Protein AF-A0A9D7DFG7-F1 (afdb_monomer)

pLDDT: mean 85.75, std 16.15, range [29.45, 98.62]

Mean predicted aligned error: 6.32 Å

Structure (mmCIF, N/CA/C/O backbone):
data_AF-A0A9D7DFG7-F1
#
_entry.id   AF-A0A9D7DFG7-F1
#
loop_
_atom_site.group_PDB
_atom_site.id
_atom_site.type_symbol
_atom_site.label_atom_id
_atom_site.label_alt_id
_atom_site.label_comp_id
_atom_site.label_asym_id
_atom_site.label_entity_id
_atom_site.label_seq_id
_atom_site.pdbx_PDB_ins_code
_atom_site.Cartn_x
_atom_site.Cartn_y
_atom_site.Cartn_z
_atom_site.occupancy
_atom_site.B_iso_or_equiv
_atom_site.auth_seq_id
_atom_site.auth_comp_id
_atom_site.auth_asym_id
_atom_site.auth_atom_id
_atom_site.pdbx_PDB_model_num
ATOM 1 N N . MET A 1 1 ? -25.872 2.944 13.656 1.00 38.69 1 MET A N 1
ATOM 2 C CA . MET A 1 1 ? -24.966 1.809 13.913 1.00 38.69 1 MET A CA 1
ATOM 3 C C . MET A 1 1 ? -23.721 2.382 14.580 1.00 38.69 1 MET A C 1
ATOM 5 O O . MET A 1 1 ? -22.779 2.755 13.898 1.00 38.69 1 MET A O 1
ATOM 9 N N . GLN A 1 2 ? -23.798 2.630 15.891 1.00 39.44 2 GLN A N 1
ATOM 10 C CA . GLN A 1 2 ? -22.666 3.129 16.674 1.00 39.44 2 GLN A CA 1
ATOM 11 C C . GLN A 1 2 ? -21.760 1.931 16.930 1.00 39.44 2 GLN A C 1
ATOM 13 O O . GLN A 1 2 ? -22.028 1.123 17.810 1.00 39.44 2 GLN A O 1
ATOM 18 N N . VAL A 1 3 ? -20.742 1.763 16.092 1.00 49.78 3 VAL A N 1
ATOM 19 C CA . VAL A 1 3 ? -19.574 0.996 16.515 1.00 49.78 3 VAL A CA 1
ATOM 20 C C . VAL A 1 3 ? -18.991 1.783 17.683 1.00 49.78 3 VAL A C 1
ATOM 22 O O . VAL A 1 3 ? -18.783 2.989 17.544 1.00 49.78 3 VAL A O 1
ATOM 25 N N . GLU A 1 4 ? -18.803 1.147 18.839 1.00 57.69 4 GLU A N 1
ATOM 26 C CA . GLU A 1 4 ? -18.058 1.765 19.933 1.00 57.69 4 GLU A CA 1
ATOM 27 C C . GLU A 1 4 ? -16.676 2.108 19.377 1.00 57.69 4 GLU A C 1
ATOM 29 O O . GLU A 1 4 ? -15.869 1.225 19.085 1.00 57.69 4 GLU A O 1
ATOM 34 N N . THR A 1 5 ? -16.431 3.403 19.166 1.00 60.19 5 THR A N 1
ATOM 35 C CA . THR A 1 5 ? -15.166 3.983 18.693 1.00 60.19 5 THR A CA 1
ATOM 36 C C . THR A 1 5 ? -13.962 3.351 19.397 1.00 60.19 5 THR A C 1
ATOM 38 O O . THR A 1 5 ? -12.902 3.200 18.808 1.00 60.19 5 THR A O 1
ATOM 41 N N . GLU A 1 6 ? -14.153 2.909 20.637 1.00 62.09 6 GLU A N 1
ATOM 42 C CA . GLU A 1 6 ? -13.201 2.196 21.483 1.00 62.09 6 GLU A CA 1
ATOM 43 C C . GLU A 1 6 ? -12.680 0.881 20.888 1.00 62.09 6 GLU A C 1
ATOM 45 O O . GLU A 1 6 ? -11.476 0.650 20.950 1.00 62.09 6 GLU A O 1
ATOM 50 N N . ALA A 1 7 ? -13.523 0.036 20.282 1.00 63.72 7 ALA A N 1
ATOM 51 C CA . ALA A 1 7 ? -13.085 -1.242 19.711 1.00 63.72 7 ALA A CA 1
ATOM 52 C C . ALA A 1 7 ? -12.225 -1.033 18.454 1.00 63.72 7 ALA A C 1
ATOM 54 O O . ALA A 1 7 ? -11.169 -1.649 18.312 1.00 63.72 7 ALA A O 1
ATOM 55 N N . LEU A 1 8 ? -12.631 -0.100 17.584 1.00 63.94 8 LEU A N 1
ATOM 56 C CA . LEU A 1 8 ? -11.842 0.311 16.419 1.00 63.94 8 LEU A CA 1
ATOM 57 C C . LEU A 1 8 ? -10.541 1.006 16.834 1.00 63.94 8 LEU A C 1
ATOM 59 O O . LEU A 1 8 ? -9.502 0.745 16.238 1.00 63.94 8 LEU A O 1
ATOM 63 N N . CYS A 1 9 ? -10.573 1.849 17.870 1.00 61.62 9 CYS A N 1
ATOM 64 C CA . CYS A 1 9 ? -9.380 2.484 18.425 1.00 61.62 9 CYS A CA 1
ATOM 65 C C . CYS A 1 9 ? -8.424 1.468 19.056 1.00 61.62 9 CYS A C 1
ATOM 67 O O . CYS A 1 9 ? -7.218 1.585 18.866 1.00 61.62 9 CYS A O 1
ATOM 69 N N . ALA A 1 10 ? -8.932 0.471 19.784 1.00 64.44 10 ALA A N 1
ATOM 70 C CA . ALA A 1 10 ? -8.114 -0.577 20.390 1.00 64.44 10 ALA A CA 1
ATOM 71 C C . ALA A 1 10 ? -7.460 -1.458 19.321 1.00 64.44 10 ALA A C 1
ATOM 73 O O . ALA A 1 10 ? -6.261 -1.714 19.384 1.00 64.44 10 ALA A O 1
ATOM 74 N N . ALA A 1 11 ? -8.221 -1.857 18.303 1.00 64.94 11 ALA A N 1
ATOM 75 C CA . ALA A 1 11 ? -7.698 -2.614 17.176 1.00 64.94 11 ALA A CA 1
ATOM 76 C C . ALA A 1 11 ? -6.665 -1.800 16.385 1.00 64.94 11 ALA A C 1
ATOM 78 O O . ALA A 1 11 ? -5.572 -2.282 16.119 1.00 64.94 11 ALA A O 1
ATOM 79 N N . ALA A 1 12 ? -6.946 -0.525 16.112 1.00 66.12 12 ALA A N 1
ATOM 80 C CA . ALA A 1 12 ? -5.979 0.370 15.494 1.00 66.12 12 ALA A CA 1
ATOM 81 C C . ALA A 1 12 ? -4.721 0.568 16.357 1.00 66.12 12 ALA A C 1
ATOM 83 O O . ALA A 1 12 ? -3.619 0.689 15.836 1.00 66.12 12 ALA A O 1
ATOM 84 N N . PHE A 1 13 ? -4.849 0.592 17.681 1.00 61.03 13 PHE A N 1
ATOM 85 C CA . PHE A 1 13 ? -3.693 0.677 18.566 1.00 61.03 13 PHE A CA 1
ATOM 86 C C . PHE A 1 13 ? -2.816 -0.581 18.485 1.00 61.03 13 PHE A C 1
ATOM 88 O O . PHE A 1 13 ? -1.594 -0.466 18.450 1.00 61.03 13 PHE A O 1
ATOM 95 N N . VAL A 1 14 ? -3.429 -1.767 18.417 1.00 63.44 14 VAL A N 1
ATOM 96 C CA . VAL A 1 14 ? -2.716 -3.050 18.285 1.00 63.44 14 VAL A CA 1
ATOM 97 C C . VAL A 1 14 ? -2.072 -3.194 16.902 1.00 63.44 14 VAL A C 1
ATOM 99 O O . VAL A 1 14 ? -0.898 -3.545 16.807 1.00 63.44 14 VAL A O 1
ATOM 102 N N . GLU A 1 15 ? -2.807 -2.874 15.836 1.00 65.56 15 GLU A N 1
ATOM 103 C CA . GLU A 1 15 ? -2.356 -3.032 14.446 1.00 65.56 15 GLU A CA 1
ATOM 104 C C . GLU A 1 15 ? -1.452 -1.881 13.967 1.00 65.56 15 GLU A C 1
ATOM 106 O O . GLU A 1 15 ? -0.651 -2.040 13.044 1.00 65.56 15 GLU A O 1
ATOM 111 N N . GLY A 1 16 ? -1.520 -0.714 14.613 1.00 62.16 16 GLY A N 1
ATOM 112 C CA . GLY A 1 16 ? -0.684 0.466 14.368 1.00 62.16 16 GLY A CA 1
ATOM 113 C C . GLY A 1 16 ? 0.752 0.319 14.887 1.00 62.16 16 GLY A C 1
ATOM 114 O O . GLY A 1 16 ? 1.314 1.250 15.463 1.00 62.16 16 GLY A O 1
ATOM 115 N N . GLY A 1 17 ? 1.375 -0.844 14.689 1.00 55.50 17 GLY A N 1
ATOM 116 C CA . GLY A 1 17 ? 2.668 -1.222 15.272 1.00 55.50 17 GLY A CA 1
ATOM 117 C C . GLY A 1 17 ? 3.896 -0.487 14.717 1.00 55.50 17 GLY A C 1
ATOM 118 O O . GLY A 1 17 ? 5.023 -0.812 15.089 1.00 55.50 17 GLY A O 1
ATOM 119 N N . ARG A 1 18 ? 3.723 0.488 13.811 1.00 61.03 18 ARG A N 1
ATOM 120 C CA . ARG A 1 18 ? 4.824 1.213 13.143 1.00 61.03 18 ARG A CA 1
ATOM 121 C C . ARG A 1 18 ? 4.863 2.720 13.433 1.00 61.03 18 ARG A C 1
ATOM 123 O O . ARG A 1 18 ? 5.479 3.476 12.683 1.00 61.03 18 ARG A O 1
ATOM 130 N N . GLY A 1 19 ? 4.226 3.169 14.514 1.00 68.31 19 GLY A N 1
ATOM 131 C CA . GLY A 1 19 ? 4.243 4.575 14.924 1.00 68.31 19 GLY A CA 1
ATOM 132 C C . GLY A 1 19 ? 3.428 5.468 13.985 1.00 68.31 19 GLY A C 1
ATOM 133 O O . GLY A 1 19 ? 2.281 5.161 13.680 1.00 68.31 19 GLY A O 1
ATOM 134 N N . SER A 1 20 ? 4.005 6.581 13.524 1.00 76.25 20 SER A N 1
ATOM 135 C CA . 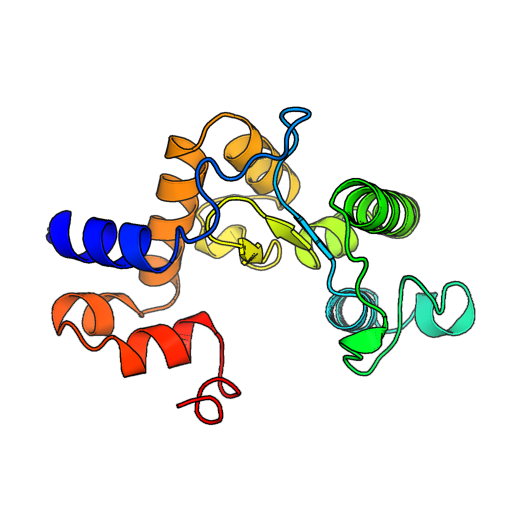SER A 1 20 ? 3.297 7.582 12.707 1.00 76.25 20 SER A CA 1
ATOM 136 C C . SER A 1 20 ? 2.887 7.087 11.313 1.00 76.25 20 SER A C 1
ATOM 138 O O . SER A 1 20 ? 2.095 7.750 10.649 1.00 76.25 20 SER A O 1
ATOM 140 N N . GLY A 1 21 ? 3.424 5.951 10.853 1.00 88.94 21 GLY A N 1
ATOM 141 C CA . GLY A 1 21 ? 3.22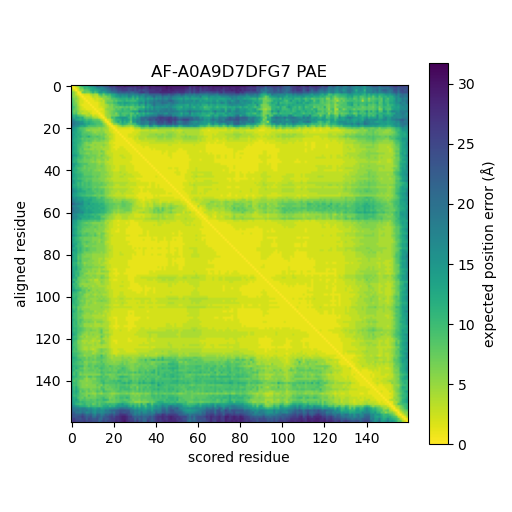6 5.465 9.487 1.00 88.94 21 GLY A CA 1
ATOM 142 C C . GLY A 1 21 ? 4.126 6.134 8.452 1.00 88.94 21 GLY A C 1
ATOM 143 O O . GLY A 1 21 ? 3.926 5.919 7.257 1.00 88.94 21 GLY A O 1
ATOM 144 N N . TYR A 1 22 ? 5.121 6.901 8.904 1.00 92.75 22 TYR A N 1
ATOM 145 C CA . TYR A 1 22 ? 6.109 7.570 8.063 1.00 92.75 22 TYR A CA 1
ATOM 146 C C . TYR A 1 22 ? 7.532 7.109 8.394 1.00 92.75 22 TYR A C 1
ATOM 148 O O . TYR A 1 22 ? 7.827 6.745 9.533 1.00 92.75 22 TYR A O 1
ATOM 156 N N . ASP A 1 23 ? 8.415 7.121 7.399 1.00 90.94 23 ASP A N 1
ATOM 157 C CA . ASP A 1 23 ? 9.852 6.945 7.585 1.00 90.94 23 ASP A CA 1
ATOM 158 C C . ASP A 1 23 ? 10.530 8.235 8.087 1.00 90.94 23 ASP A C 1
ATOM 160 O O . ASP A 1 23 ? 9.901 9.284 8.246 1.00 90.94 23 ASP A O 1
ATOM 164 N N . ALA A 1 24 ? 11.841 8.166 8.340 1.00 89.19 24 ALA A N 1
ATOM 165 C CA . ALA A 1 24 ? 12.626 9.306 8.821 1.00 89.19 24 ALA A CA 1
ATOM 166 C C . ALA A 1 24 ? 12.679 10.489 7.830 1.00 89.19 24 ALA A C 1
ATOM 168 O O . ALA A 1 24 ? 13.009 11.605 8.227 1.00 89.19 24 ALA A O 1
ATOM 169 N N . SER A 1 25 ? 12.345 10.257 6.559 1.00 90.38 25 SER A N 1
ATOM 170 C CA . SER A 1 25 ? 12.281 11.266 5.500 1.00 90.38 25 SER A CA 1
ATOM 171 C C . SER A 1 25 ? 10.867 11.824 5.299 1.00 90.38 25 SER A C 1
ATOM 173 O O . SER A 1 25 ? 10.661 12.650 4.413 1.00 90.38 25 SER A O 1
ATOM 175 N N . GLY A 1 26 ? 9.887 11.395 6.102 1.00 91.38 26 GLY A N 1
ATOM 176 C CA . GLY A 1 26 ? 8.495 11.831 6.002 1.00 91.38 26 GLY A CA 1
ATOM 177 C C . GLY A 1 26 ? 7.704 11.167 4.871 1.00 91.38 26 GLY A C 1
ATOM 178 O O . GLY A 1 26 ? 6.592 11.605 4.577 1.00 91.38 26 GLY A O 1
ATOM 179 N N . ARG A 1 27 ? 8.233 10.115 4.233 1.00 94.62 27 ARG A N 1
ATOM 180 C CA . ARG A 1 27 ? 7.478 9.305 3.262 1.00 94.62 27 ARG A CA 1
ATOM 181 C C . ARG A 1 27 ? 6.662 8.255 3.999 1.00 94.62 27 ARG A C 1
ATOM 183 O O . ARG A 1 27 ? 7.027 7.854 5.097 1.00 94.62 27 ARG A O 1
ATOM 190 N N . LEU A 1 28 ? 5.581 7.769 3.393 1.00 96.31 28 LEU A N 1
ATOM 191 C CA . LEU A 1 28 ? 4.847 6.631 3.950 1.00 96.31 28 LEU A CA 1
ATOM 192 C C . LEU A 1 28 ? 5.768 5.422 4.141 1.00 96.31 28 LEU A C 1
ATOM 194 O O . LEU A 1 28 ? 6.619 5.137 3.300 1.00 96.31 28 LEU A O 1
ATOM 198 N N . LEU A 1 29 ? 5.554 4.681 5.225 1.00 95.69 29 LEU A N 1
ATOM 199 C CA . LEU A 1 29 ? 6.120 3.345 5.352 1.00 95.69 29 LEU A CA 1
ATOM 200 C C . LEU A 1 29 ? 5.473 2.435 4.315 1.00 95.69 29 LEU A C 1
ATOM 202 O O . LEU A 1 29 ? 4.247 2.306 4.279 1.00 95.69 29 LEU A O 1
ATOM 206 N N . VAL A 1 30 ? 6.302 1.780 3.511 1.00 96.25 30 VAL A N 1
ATOM 207 C CA . VAL A 1 30 ? 5.848 0.868 2.462 1.00 96.25 30 VAL A CA 1
ATOM 208 C C . VAL A 1 30 ? 6.411 -0.537 2.644 1.00 96.25 30 VAL A C 1
ATOM 210 O O . VAL A 1 30 ? 7.476 -0.743 3.251 1.00 96.25 30 VAL A O 1
ATOM 213 N N . LEU A 1 31 ? 5.683 -1.507 2.102 1.00 95.31 31 LEU A N 1
ATOM 214 C CA . LEU A 1 31 ? 6.181 -2.829 1.740 1.00 95.31 31 LEU A CA 1
ATOM 215 C C . LEU A 1 31 ? 5.561 -3.191 0.389 1.00 95.31 31 LEU A C 1
ATOM 217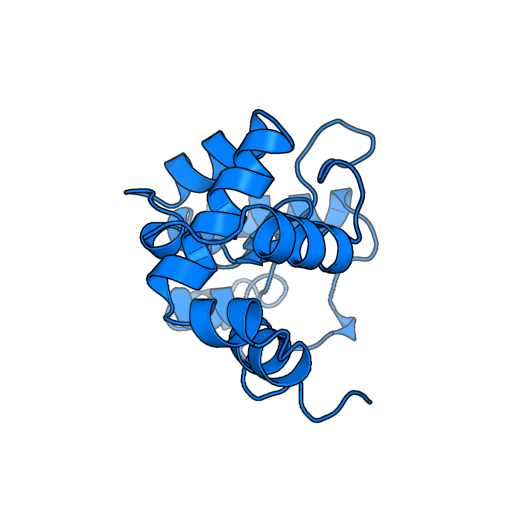 O O . LEU A 1 31 ? 4.345 -3.288 0.256 1.00 95.31 31 LEU A O 1
ATOM 221 N N . PHE A 1 32 ? 6.399 -3.330 -0.630 1.00 96.94 32 PHE A N 1
ATOM 222 C CA . PHE A 1 32 ? 5.962 -3.790 -1.940 1.00 96.94 32 PHE A CA 1
ATOM 223 C C . PHE A 1 32 ? 5.920 -5.320 -1.954 1.00 96.94 32 PHE A C 1
ATOM 225 O O . PHE A 1 32 ? 6.814 -5.966 -1.411 1.00 96.94 32 PHE A O 1
ATOM 23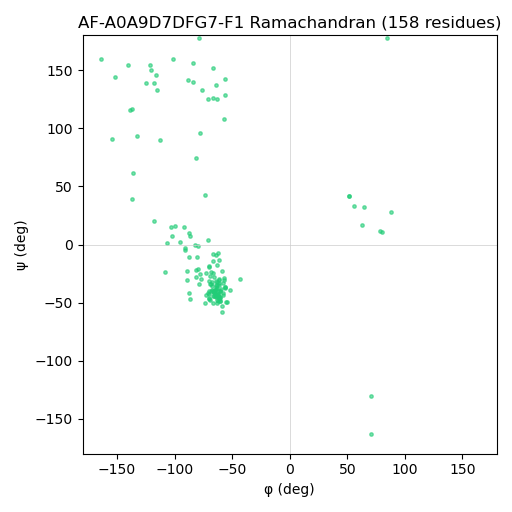2 N N . GLU A 1 33 ? 4.896 -5.890 -2.586 1.00 96.31 33 GLU A N 1
ATOM 233 C CA . GLU A 1 33 ? 4.653 -7.329 -2.671 1.00 96.31 33 GLU A CA 1
ATOM 234 C C . GLU A 1 33 ? 4.823 -7.811 -4.130 1.00 96.31 33 GLU A C 1
ATOM 236 O O . GLU A 1 33 ? 3.844 -7.860 -4.887 1.00 96.31 33 GLU A O 1
ATOM 241 N N . PRO A 1 34 ? 6.037 -8.219 -4.564 1.00 96.56 34 PRO A N 1
ATOM 242 C CA . PRO A 1 34 ? 6.305 -8.592 -5.962 1.00 96.56 34 PRO A CA 1
ATOM 243 C C . PRO A 1 34 ? 5.415 -9.719 -6.500 1.00 96.56 34 PRO A C 1
ATOM 245 O O . PRO A 1 34 ? 5.116 -9.781 -7.694 1.00 96.56 34 PRO A O 1
ATOM 248 N N . HIS A 1 35 ? 4.961 -10.609 -5.618 1.00 95.69 35 HIS A N 1
ATOM 249 C CA . HIS A 1 35 ? 4.068 -11.711 -5.963 1.00 95.69 35 HIS A CA 1
ATOM 250 C C . HIS A 1 35 ? 2.611 -11.273 -6.157 1.00 95.69 35 HIS A C 1
ATOM 252 O O . HIS A 1 35 ? 1.890 -11.845 -6.981 1.00 95.69 35 HIS A O 1
ATOM 258 N N . VAL A 1 36 ? 2.178 -10.217 -5.464 1.00 96.56 36 VAL A N 1
ATOM 259 C CA . VAL A 1 36 ? 0.895 -9.556 -5.735 1.00 96.56 36 VAL A CA 1
ATOM 260 C C . VAL A 1 36 ? 0.982 -8.805 -7.062 1.00 96.56 36 VAL A C 1
ATOM 262 O O . VAL A 1 36 ? 0.075 -8.939 -7.883 1.00 96.56 36 VAL A O 1
ATOM 265 N N . PHE A 1 37 ? 2.102 -8.125 -7.326 1.00 98.12 37 PHE A N 1
ATOM 266 C CA . PHE A 1 37 ? 2.341 -7.427 -8.591 1.00 98.12 37 PHE A CA 1
ATOM 267 C C . PHE A 1 37 ? 2.367 -8.381 -9.789 1.00 98.12 37 PHE A C 1
ATOM 269 O O . PHE A 1 37 ? 1.708 -8.130 -10.799 1.00 98.12 37 PHE A O 1
ATOM 276 N N . SER A 1 38 ? 3.050 -9.523 -9.662 1.00 97.88 38 SER A N 1
ATOM 277 C CA . SER A 1 38 ? 3.019 -10.608 -10.651 1.00 97.88 38 SER A CA 1
ATOM 278 C C . SER A 1 38 ? 1.584 -11.056 -10.946 1.00 97.88 38 SER A C 1
ATOM 280 O O . SER A 1 38 ? 1.162 -11.071 -12.101 1.00 97.88 38 SER A O 1
ATOM 282 N N . ARG A 1 39 ? 0.768 -11.323 -9.916 1.00 97.56 39 ARG A N 1
ATOM 283 C CA . ARG A 1 39 ? -0.652 -11.668 -10.106 1.00 97.56 39 ARG A CA 1
ATOM 284 C C . ARG A 1 39 ? -1.446 -10.560 -10.798 1.00 97.56 39 ARG A C 1
ATOM 286 O O . ARG A 1 39 ? -2.166 -10.853 -11.748 1.00 97.56 39 ARG A O 1
ATOM 293 N N . ARG A 1 40 ? -1.327 -9.311 -10.340 1.00 97.00 40 ARG A N 1
ATOM 294 C CA . ARG A 1 40 ? -2.110 -8.175 -10.857 1.00 97.00 40 ARG A CA 1
ATOM 295 C C . ARG A 1 40 ? -1.752 -7.807 -12.293 1.00 97.00 40 ARG A C 1
ATOM 297 O O . ARG A 1 40 ? -2.630 -7.452 -13.067 1.00 97.00 40 ARG A O 1
ATOM 304 N N . THR A 1 41 ? -0.496 -7.991 -12.681 1.00 98.12 41 THR A N 1
ATOM 305 C CA . THR A 1 41 ? -0.035 -7.776 -14.059 1.00 98.12 41 THR A CA 1
ATOM 306 C C . THR A 1 41 ? -0.197 -9.009 -14.951 1.00 98.12 41 THR A C 1
ATOM 308 O O . THR A 1 41 ? 0.303 -9.021 -16.076 1.00 98.12 41 THR A O 1
ATOM 311 N N . ASN A 1 42 ? -0.891 -10.055 -14.485 1.00 97.62 42 ASN A N 1
ATOM 312 C CA . ASN A 1 42 ? -1.035 -11.335 -15.185 1.00 97.62 42 ASN A CA 1
ATOM 313 C C . ASN A 1 42 ? 0.317 -11.928 -15.623 1.00 97.62 42 ASN A C 1
ATOM 315 O O . ASN A 1 42 ? 0.452 -12.434 -16.735 1.00 97.62 42 ASN A O 1
ATOM 319 N N . ARG A 1 43 ? 1.325 -11.847 -14.743 1.00 97.50 43 ARG A N 1
ATOM 320 C CA . ARG A 1 43 ? 2.691 -12.372 -14.919 1.00 97.50 43 ARG A CA 1
ATOM 321 C C . ARG A 1 43 ? 3.468 -11.733 -16.071 1.00 97.50 43 ARG A C 1
ATOM 323 O O . ARG A 1 43 ? 4.481 -12.270 -16.513 1.00 97.50 43 ARG A O 1
ATOM 330 N N . ARG A 1 44 ? 3.015 -10.574 -16.566 1.00 98.38 44 ARG A N 1
ATOM 331 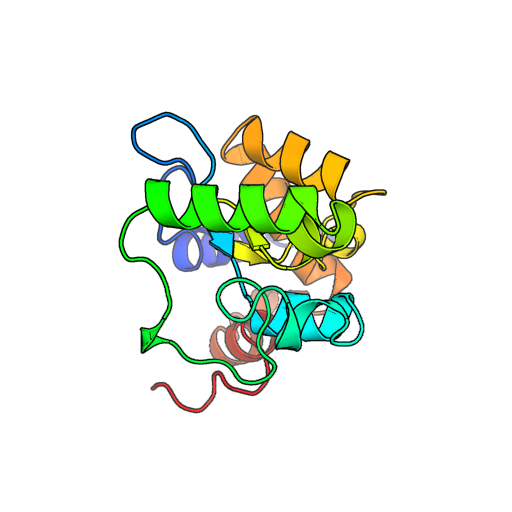C CA . ARG A 1 44 ? 3.607 -9.885 -17.724 1.00 98.38 44 ARG A CA 1
ATOM 332 C C . ARG A 1 44 ? 5.091 -9.557 -17.533 1.00 98.38 44 ARG A C 1
ATOM 334 O O . ARG A 1 44 ? 5.835 -9.570 -18.510 1.00 98.38 44 ARG A O 1
ATOM 341 N N . TYR A 1 45 ? 5.513 -9.268 -16.302 1.00 98.19 45 TYR A N 1
ATOM 342 C CA . TYR A 1 45 ? 6.871 -8.804 -15.999 1.00 98.19 45 TYR A CA 1
ATOM 343 C C . TYR A 1 45 ? 7.759 -9.856 -15.319 1.00 98.19 45 TYR A C 1
ATOM 345 O O . TYR A 1 45 ? 8.921 -9.559 -15.056 1.00 98.19 45 TYR A O 1
ATOM 353 N N . ASP A 1 46 ? 7.268 -11.082 -15.091 1.00 97.31 46 ASP A N 1
ATOM 354 C CA . ASP A 1 46 ? 8.007 -12.139 -14.375 1.00 97.31 46 ASP A CA 1
ATOM 355 C C . ASP A 1 46 ? 9.374 -12.446 -15.022 1.00 97.31 46 ASP A C 1
ATOM 357 O O . ASP A 1 46 ? 10.354 -12.715 -14.332 1.00 97.31 46 ASP A O 1
ATOM 361 N N . VAL A 1 47 ? 9.445 -12.407 -16.359 1.00 96.88 47 VAL A N 1
ATOM 362 C CA . VAL A 1 47 ? 10.670 -12.718 -17.118 1.00 96.88 47 VAL A CA 1
ATOM 363 C C . VAL A 1 47 ? 11.563 -11.490 -17.297 1.00 96.88 47 VAL A C 1
ATOM 365 O O . VAL A 1 47 ? 12.781 -11.599 -17.190 1.00 96.88 47 VAL A O 1
ATOM 368 N N . SER A 1 48 ? 10.980 -10.324 -17.588 1.00 97.62 48 SER A N 1
ATOM 369 C CA . SER A 1 48 ? 11.741 -9.108 -17.899 1.00 97.62 48 SER A CA 1
ATOM 370 C C . SER A 1 48 ? 12.241 -8.370 -16.656 1.00 97.62 48 SER A C 1
ATOM 372 O O . SER A 1 48 ? 13.273 -7.711 -16.727 1.00 97.62 48 SER A O 1
ATOM 374 N N . HIS A 1 49 ? 11.542 -8.497 -15.522 1.00 97.06 49 HIS A N 1
ATOM 375 C CA . HIS A 1 49 ? 11.847 -7.797 -14.270 1.00 97.06 49 HIS A CA 1
ATOM 376 C C . HIS A 1 49 ? 11.740 -8.745 -13.057 1.00 97.06 49 HIS A C 1
ATOM 378 O O . HIS A 1 49 ? 10.949 -8.495 -12.144 1.00 97.06 49 HIS A O 1
ATOM 384 N N . PRO A 1 50 ? 12.550 -9.821 -12.991 1.00 94.75 50 PRO A N 1
ATOM 385 C CA . PRO A 1 50 ? 12.419 -10.887 -11.986 1.00 94.75 50 PRO A CA 1
ATOM 386 C C . PRO A 1 50 ? 12.715 -10.449 -10.538 1.00 94.75 50 PRO A C 1
ATOM 388 O O . PRO A 1 50 ? 12.527 -11.223 -9.597 1.00 94.75 50 PRO A O 1
ATOM 391 N N . THR A 1 51 ? 13.210 -9.224 -10.338 1.00 92.31 51 THR A N 1
ATOM 392 C CA . THR A 1 51 ? 13.413 -8.599 -9.021 1.00 92.31 51 THR A CA 1
ATOM 393 C C . THR A 1 51 ? 12.184 -7.828 -8.529 1.00 92.31 51 THR A C 1
ATOM 395 O O . THR A 1 51 ? 12.030 -7.651 -7.323 1.00 92.31 51 THR A O 1
ATOM 398 N N . ILE A 1 52 ? 11.303 -7.406 -9.443 1.00 95.88 52 ILE A N 1
ATOM 399 C CA . ILE A 1 52 ? 10.087 -6.615 -9.179 1.00 95.88 52 ILE A CA 1
ATOM 400 C C . ILE A 1 52 ? 8.818 -7.457 -9.365 1.00 95.88 52 ILE A C 1
ATOM 402 O O . ILE A 1 52 ? 7.778 -7.173 -8.779 1.00 95.88 52 ILE A O 1
ATOM 406 N N . SER A 1 53 ? 8.889 -8.525 -10.155 1.00 97.12 53 SER A N 1
ATOM 407 C CA . SER A 1 53 ? 7.763 -9.400 -10.450 1.00 97.12 53 SER A CA 1
ATOM 408 C C . SER A 1 53 ? 8.219 -10.851 -10.385 1.00 97.12 53 SER A C 1
ATOM 410 O O . SER A 1 53 ? 9.091 -11.273 -11.140 1.00 97.12 53 SER A O 1
ATOM 412 N N . TYR A 1 54 ? 7.667 -11.614 -9.445 1.00 94.56 54 TYR A N 1
ATOM 413 C CA . TYR A 1 54 ? 7.918 -13.048 -9.345 1.00 94.56 54 TYR A CA 1
ATOM 414 C C . TYR A 1 54 ? 6.713 -13.754 -8.712 1.00 94.56 54 TYR A C 1
ATOM 416 O O . TYR A 1 54 ? 6.082 -13.201 -7.818 1.00 94.56 54 TYR A O 1
ATOM 424 N N . PRO A 1 55 ? 6.368 -14.981 -9.127 1.00 91.31 55 PRO A N 1
ATOM 425 C CA . PRO A 1 55 ? 5.048 -15.542 -8.841 1.00 91.31 55 PRO A CA 1
ATOM 426 C C . PRO A 1 55 ? 4.855 -16.112 -7.432 1.00 91.31 55 PRO A C 1
ATOM 428 O O . PRO A 1 55 ? 3.716 -16.273 -6.996 1.00 91.31 55 PRO A O 1
ATOM 431 N N . ALA A 1 56 ? 5.935 -16.458 -6.734 1.00 91.12 56 ALA A N 1
ATOM 432 C CA . ALA A 1 56 ? 5.887 -17.056 -5.403 1.00 91.12 56 ALA A CA 1
ATOM 433 C C . ALA A 1 56 ? 6.525 -16.120 -4.380 1.00 91.12 56 ALA A C 1
ATOM 435 O O . ALA A 1 56 ? 7.625 -15.630 -4.611 1.00 91.12 56 ALA A O 1
ATOM 436 N N . MET A 1 57 ? 5.862 -15.901 -3.245 1.00 87.00 57 MET A N 1
ATOM 437 C CA . MET A 1 57 ? 6.415 -15.095 -2.157 1.00 87.00 57 MET A CA 1
ATOM 438 C C . MET A 1 57 ? 7.774 -15.653 -1.702 1.00 87.00 57 MET A C 1
ATOM 440 O O . MET A 1 57 ? 7.890 -16.834 -1.376 1.00 87.00 57 MET A O 1
ATOM 444 N N . ASP A 1 58 ? 8.789 -14.791 -1.644 1.00 85.44 58 ASP A N 1
ATOM 445 C CA . ASP A 1 58 ? 10.113 -15.122 -1.114 1.00 85.44 58 ASP A CA 1
ATOM 446 C C . ASP A 1 58 ? 10.566 -14.018 -0.157 1.00 85.44 58 ASP A C 1
ATOM 448 O O . ASP A 1 58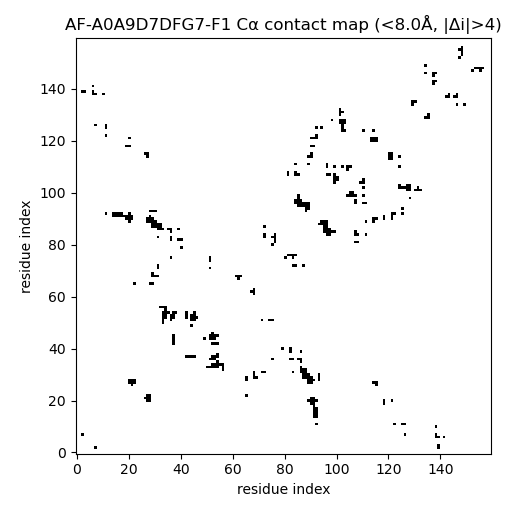 ? 11.147 -13.012 -0.564 1.00 85.44 58 ASP A O 1
ATOM 452 N N . SER A 1 59 ? 10.297 -14.214 1.137 1.00 81.50 59 SER A N 1
ATOM 453 C CA . SER A 1 59 ? 10.585 -13.228 2.187 1.00 81.50 59 SER A CA 1
ATOM 454 C C . SER A 1 59 ? 12.065 -12.842 2.274 1.00 81.50 59 SER A C 1
ATOM 456 O O . SER A 1 59 ? 12.387 -11.745 2.726 1.00 81.50 59 SER A O 1
ATOM 458 N N . ARG A 1 60 ? 12.983 -13.694 1.795 1.00 86.38 60 ARG A N 1
ATOM 459 C CA . ARG A 1 60 ? 14.428 -13.409 1.796 1.00 86.38 60 ARG A CA 1
ATOM 460 C C . ARG A 1 60 ? 14.820 -12.313 0.807 1.00 86.38 60 ARG A C 1
ATOM 462 O O . ARG A 1 60 ? 15.902 -11.751 0.945 1.00 86.38 60 ARG A O 1
ATOM 469 N N . ARG A 1 61 ? 13.966 -12.026 -0.181 1.00 86.44 61 ARG A N 1
ATOM 470 C CA . ARG A 1 61 ? 14.191 -11.006 -1.218 1.00 86.44 61 ARG A CA 1
ATOM 471 C C . ARG A 1 61 ? 13.648 -9.631 -0.841 1.00 86.44 61 ARG A C 1
ATOM 473 O O . ARG A 1 61 ? 13.803 -8.697 -1.622 1.00 86.44 61 ARG A O 1
ATOM 480 N N . TYR A 1 62 ? 12.991 -9.505 0.311 1.00 87.56 62 TYR A N 1
ATOM 481 C CA . TYR A 1 62 ? 12.406 -8.234 0.720 1.00 87.56 62 TYR A CA 1
ATOM 482 C C . TYR A 1 62 ? 13.508 -7.296 1.208 1.00 87.56 62 TYR A C 1
ATOM 484 O O . TYR A 1 62 ? 14.343 -7.711 2.023 1.00 87.56 62 TYR A O 1
ATOM 492 N N . PRO A 1 63 ? 13.512 -6.033 0.756 1.00 91.25 63 PRO A N 1
ATOM 493 C CA . PRO A 1 63 ? 14.514 -5.092 1.206 1.00 91.25 63 PRO A CA 1
ATOM 494 C C . PRO A 1 63 ? 14.382 -4.760 2.691 1.00 91.25 63 PRO A C 1
ATOM 496 O O . PRO A 1 63 ? 13.295 -4.793 3.294 1.00 91.25 63 PRO A O 1
ATOM 499 N N . ARG A 1 64 ? 15.522 -4.423 3.295 1.00 90.25 64 ARG A N 1
ATOM 500 C CA . ARG A 1 64 ? 15.618 -4.193 4.740 1.00 90.25 64 ARG A CA 1
ATOM 501 C C . ARG A 1 64 ? 15.330 -2.746 5.104 1.00 90.25 64 ARG A C 1
ATOM 503 O O . ARG A 1 64 ? 14.807 -2.500 6.189 1.00 90.25 64 ARG A O 1
ATOM 510 N N . THR A 1 65 ? 15.643 -1.814 4.211 1.00 94.38 65 THR A N 1
ATOM 511 C CA . THR A 1 65 ? 15.471 -0.376 4.435 1.00 94.38 65 THR A CA 1
ATOM 512 C C . THR A 1 65 ? 14.218 0.157 3.741 1.00 94.38 65 THR A C 1
ATOM 514 O O . THR A 1 65 ? 13.686 -0.471 2.830 1.00 94.38 65 THR A O 1
ATOM 517 N N . GLN A 1 66 ? 13.716 1.315 4.179 1.00 95.00 66 GLN A N 1
ATOM 518 C CA . GLN A 1 66 ? 12.606 1.980 3.484 1.00 95.00 66 GLN A CA 1
ATOM 519 C C . GLN A 1 66 ? 13.033 2.557 2.131 1.00 95.00 66 GLN A C 1
ATOM 521 O O . GLN A 1 66 ? 12.227 2.530 1.210 1.00 95.00 66 GLN A O 1
ATOM 526 N N . ASP A 1 67 ? 14.285 2.999 1.983 1.00 96.44 67 ASP A N 1
ATOM 527 C CA . ASP A 1 67 ? 14.805 3.499 0.705 1.00 96.44 67 ASP A CA 1
ATOM 528 C C . ASP A 1 67 ? 14.714 2.437 -0.391 1.00 96.44 67 ASP A C 1
ATOM 530 O O . ASP A 1 67 ? 14.053 2.655 -1.402 1.00 96.44 67 ASP A O 1
ATOM 534 N N . GLU A 1 68 ? 15.253 1.243 -0.140 1.00 95.94 68 GLU A N 1
ATOM 535 C CA . GLU A 1 68 ? 15.207 0.138 -1.106 1.00 95.94 68 GLU A CA 1
ATOM 536 C C . GLU A 1 68 ? 13.764 -0.317 -1.408 1.00 95.94 68 GLU A C 1
ATOM 538 O O . GLU A 1 68 ? 13.451 -0.755 -2.515 1.00 95.94 68 GLU A O 1
ATOM 543 N N . ARG A 1 69 ? 12.845 -0.226 -0.436 1.00 96.56 69 ARG A N 1
ATOM 544 C CA . ARG A 1 69 ? 11.426 -0.548 -0.672 1.00 96.56 69 ARG A CA 1
ATOM 545 C C . ARG A 1 69 ? 10.754 0.496 -1.552 1.00 96.56 69 ARG A C 1
ATOM 547 O O . ARG A 1 69 ? 9.975 0.133 -2.427 1.00 96.56 69 ARG A O 1
ATOM 554 N N . TRP A 1 70 ? 11.058 1.774 -1.347 1.00 97.31 70 TRP A N 1
ATOM 555 C CA . TRP A 1 70 ? 10.585 2.840 -2.223 1.00 97.31 70 TRP A CA 1
ATOM 556 C C . TRP A 1 70 ? 11.150 2.703 -3.637 1.00 97.31 70 TRP A C 1
ATOM 558 O O . TRP A 1 70 ? 10.400 2.891 -4.592 1.00 97.31 70 TRP A O 1
ATOM 568 N N . GLU A 1 71 ? 12.412 2.297 -3.792 1.00 97.25 71 GLU A N 1
ATOM 569 C CA . GLU A 1 71 ? 12.996 1.974 -5.101 1.00 97.25 71 GLU A CA 1
ATOM 570 C C . GLU A 1 71 ? 12.215 0.859 -5.815 1.00 97.25 71 GLU A C 1
ATOM 572 O O . GLU A 1 71 ? 11.922 0.986 -7.004 1.00 97.25 71 GLU A O 1
ATOM 577 N N . GLN A 1 72 ? 11.794 -0.192 -5.098 1.00 97.06 72 GLN A N 1
ATOM 578 C CA . GLN A 1 72 ? 10.929 -1.231 -5.673 1.00 97.06 72 GLN A CA 1
ATOM 579 C C . GLN A 1 72 ? 9.570 -0.685 -6.121 1.00 97.06 72 GLN A C 1
ATOM 581 O O . GLN A 1 72 ? 9.115 -1.021 -7.215 1.00 97.06 72 GLN A O 1
ATOM 586 N N . VAL A 1 73 ? 8.929 0.155 -5.300 1.00 98.12 73 VAL A N 1
ATOM 587 C CA . VAL A 1 73 ? 7.644 0.781 -5.650 1.00 98.12 73 VAL A CA 1
ATOM 588 C C . VAL A 1 73 ? 7.793 1.638 -6.906 1.00 98.12 73 VAL A C 1
ATOM 590 O O . VAL A 1 73 ? 6.973 1.520 -7.811 1.00 98.12 73 VAL A O 1
ATOM 593 N N . VAL A 1 74 ? 8.842 2.462 -6.993 1.00 98.25 74 VAL A N 1
ATOM 594 C CA . VAL A 1 74 ? 9.111 3.320 -8.158 1.00 98.25 74 VAL A CA 1
ATOM 595 C C . VAL A 1 74 ? 9.348 2.475 -9.409 1.00 98.25 74 VAL A C 1
ATOM 597 O O . VAL A 1 74 ? 8.681 2.699 -10.416 1.00 98.25 74 VAL A O 1
ATOM 600 N N . ALA A 1 75 ? 10.206 1.454 -9.334 1.00 98.19 75 ALA A N 1
ATOM 601 C CA . ALA A 1 75 ? 10.471 0.564 -10.463 1.00 98.19 75 ALA A CA 1
ATOM 602 C C . ALA A 1 75 ? 9.203 -0.168 -10.940 1.00 98.19 75 ALA A C 1
ATOM 604 O O . ALA A 1 75 ? 8.966 -0.298 -12.138 1.00 98.19 75 ALA A O 1
ATOM 605 N N . ALA A 1 76 ? 8.348 -0.625 -10.021 1.00 98.44 76 ALA A N 1
ATOM 606 C CA . ALA A 1 76 ? 7.063 -1.225 -10.377 1.00 98.44 76 ALA A CA 1
ATOM 607 C C . ALA A 1 76 ? 6.100 -0.201 -10.999 1.00 98.44 76 ALA A C 1
ATOM 609 O O . ALA A 1 76 ? 5.388 -0.519 -11.955 1.00 98.44 76 ALA A O 1
ATOM 610 N N . TYR A 1 77 ? 6.079 1.024 -10.472 1.00 98.50 77 TYR A N 1
ATOM 611 C CA . TYR A 1 77 ? 5.210 2.103 -10.936 1.00 98.50 77 TYR A CA 1
ATOM 612 C C . TYR A 1 77 ? 5.535 2.526 -12.371 1.00 98.50 77 TYR A C 1
ATOM 614 O O . TYR A 1 77 ? 4.620 2.789 -13.147 1.00 98.50 77 TYR A O 1
ATOM 622 N N . GLU A 1 78 ? 6.813 2.522 -12.756 1.00 98.44 78 GLU A N 1
ATOM 623 C CA . GLU A 1 78 ? 7.246 2.758 -14.141 1.00 98.44 78 GLU A CA 1
ATOM 624 C C . GLU A 1 78 ? 6.704 1.706 -15.123 1.00 98.44 78 GLU A C 1
ATOM 626 O O . GLU A 1 78 ? 6.467 2.012 -16.292 1.00 98.44 78 GLU A O 1
ATOM 631 N N . LEU A 1 79 ? 6.470 0.475 -14.657 1.00 98.31 79 LEU A N 1
ATOM 632 C CA . LEU A 1 79 ? 5.961 -0.626 -15.478 1.00 98.31 79 LEU A CA 1
ATOM 633 C C . LEU A 1 79 ? 4.433 -0.643 -15.562 1.00 98.31 79 LEU A C 1
ATOM 635 O O . LEU A 1 79 ? 3.878 -0.844 -16.645 1.00 98.31 79 LEU A O 1
ATOM 639 N N . ALA A 1 80 ? 3.766 -0.508 -14.415 1.00 98.50 80 ALA A N 1
ATOM 640 C CA . ALA A 1 80 ? 2.317 -0.614 -14.281 1.00 98.50 80 ALA A CA 1
ATOM 641 C C . ALA A 1 80 ? 1.841 0.186 -13.047 1.00 98.50 80 ALA A C 1
ATOM 643 O O . ALA A 1 80 ? 1.803 -0.357 -11.939 1.00 98.50 80 ALA A O 1
ATOM 644 N N . PRO A 1 81 ? 1.489 1.478 -13.215 1.00 98.38 81 PRO A N 1
ATOM 645 C CA . PRO A 1 81 ? 1.222 2.396 -12.106 1.00 98.38 81 PRO A CA 1
ATOM 646 C C . PRO A 1 81 ? 0.154 1.920 -11.115 1.00 98.38 81 PRO A C 1
ATOM 648 O O . PRO A 1 81 ? 0.382 1.934 -9.907 1.00 98.38 81 PRO A O 1
ATOM 651 N N . ASN A 1 82 ? -1.012 1.490 -11.608 1.00 98.44 82 ASN A N 1
ATOM 652 C CA . ASN A 1 82 ? -2.118 1.071 -10.744 1.00 98.44 82 ASN A CA 1
ATOM 653 C C . ASN A 1 82 ? -1.741 -0.19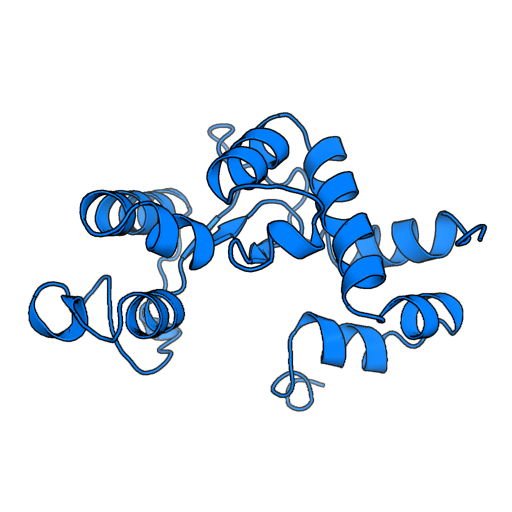7 -9.977 1.00 98.44 82 ASN A C 1
ATOM 655 O O . ASN A 1 82 ? -1.826 -0.232 -8.752 1.00 98.44 82 ASN A O 1
ATOM 659 N N . GLU A 1 83 ? -1.253 -1.205 -10.694 1.00 98.62 83 GLU A N 1
ATOM 660 C CA . GLU A 1 83 ? -0.894 -2.502 -10.146 1.00 98.62 83 GLU A CA 1
ATOM 661 C C . GLU A 1 83 ? 0.245 -2.386 -9.134 1.00 98.62 83 GLU A C 1
ATOM 663 O O . GLU A 1 83 ? 0.235 -3.103 -8.135 1.00 98.62 83 GLU A O 1
ATOM 668 N N . ALA A 1 84 ? 1.197 -1.475 -9.344 1.00 98.62 84 ALA A N 1
ATOM 669 C CA . ALA A 1 84 ? 2.264 -1.192 -8.392 1.00 98.62 84 ALA A CA 1
ATOM 670 C C . ALA A 1 84 ? 1.709 -0.646 -7.073 1.00 98.62 84 ALA A C 1
ATOM 672 O O . ALA A 1 84 ? 2.014 -1.179 -6.002 1.00 98.62 84 ALA A O 1
ATOM 673 N N . LEU A 1 85 ? 0.841 0.370 -7.145 1.00 98.62 85 LEU A N 1
ATOM 674 C CA . LEU A 1 85 ? 0.242 0.957 -5.949 1.00 98.62 85 LEU A CA 1
ATOM 675 C C . LEU A 1 85 ? -0.662 -0.043 -5.219 1.00 98.62 85 LEU A C 1
ATOM 677 O O . LEU A 1 85 ? -0.643 -0.121 -3.990 1.00 98.62 85 LEU A O 1
ATOM 681 N N . GLU A 1 86 ? -1.417 -0.846 -5.967 1.00 98.38 86 GLU A N 1
ATOM 682 C CA . GLU A 1 86 ? -2.294 -1.880 -5.420 1.00 98.38 86 GLU A CA 1
ATOM 683 C C . GLU A 1 86 ? -1.521 -3.046 -4.788 1.00 98.38 86 GLU A C 1
ATOM 685 O O . GLU A 1 86 ? -2.034 -3.709 -3.886 1.00 98.38 86 GLU A O 1
ATOM 690 N N . SER A 1 87 ? -0.293 -3.293 -5.247 1.00 98.19 87 SER A N 1
ATOM 691 C CA . SER A 1 87 ? 0.598 -4.351 -4.749 1.00 98.19 87 SER A CA 1
ATOM 692 C C . SER A 1 87 ? 1.533 -3.874 -3.638 1.00 98.19 87 SER A C 1
ATOM 694 O O . SER A 1 87 ? 2.501 -4.555 -3.321 1.00 98.19 87 SER A O 1
ATOM 696 N N . THR A 1 88 ? 1.257 -2.715 -3.046 1.00 98.31 88 THR A N 1
ATOM 697 C CA . THR A 1 88 ? 2.035 -2.147 -1.942 1.00 98.31 88 THR A CA 1
ATOM 698 C C . THR A 1 88 ? 1.149 -2.025 -0.705 1.00 98.31 88 THR A C 1
ATOM 700 O O . THR A 1 88 ? -0.011 -1.627 -0.828 1.00 98.31 88 THR A O 1
ATOM 703 N N . SER A 1 89 ? 1.658 -2.350 0.484 1.00 95.75 89 SER A N 1
ATOM 704 C CA . SER A 1 89 ? 1.040 -1.966 1.757 1.00 95.75 89 SER A CA 1
ATOM 705 C C . SER A 1 89 ? 1.538 -0.597 2.204 1.00 95.75 89 SER A C 1
ATOM 707 O O . SER A 1 89 ? 2.720 -0.270 2.077 1.00 95.75 89 SER A O 1
ATOM 709 N N . TRP A 1 90 ? 0.632 0.201 2.767 1.00 96.62 90 TRP A N 1
ATOM 710 C CA . TRP A 1 90 ? 0.879 1.616 3.024 1.00 96.62 90 TRP A CA 1
ATOM 711 C C . TRP A 1 90 ? 0.657 1.999 4.489 1.00 96.62 90 TRP A C 1
ATOM 713 O O . TRP A 1 90 ? -0.321 1.591 5.121 1.00 96.62 90 TRP A O 1
ATOM 723 N N . GLY A 1 91 ? 1.545 2.846 5.009 1.00 94.94 91 GLY A N 1
ATOM 724 C CA . GLY A 1 91 ? 1.372 3.552 6.277 1.00 94.94 91 GLY A CA 1
ATOM 725 C C . GLY A 1 91 ? 1.468 2.670 7.524 1.00 94.94 91 GLY A C 1
ATOM 726 O O . GLY A 1 91 ? 1.981 1.548 7.496 1.00 94.94 91 GLY A O 1
ATOM 727 N N . ALA A 1 92 ? 0.979 3.202 8.644 1.00 91.00 92 ALA A N 1
ATOM 728 C CA . ALA A 1 92 ? 1.107 2.621 9.980 1.00 91.00 92 ALA A CA 1
ATOM 729 C C . ALA A 1 92 ? 0.477 1.228 10.087 1.00 91.00 92 ALA A C 1
ATOM 731 O O . ALA A 1 92 ? 1.057 0.344 10.711 1.00 91.00 92 ALA A O 1
ATOM 732 N N . PHE A 1 93 ? -0.665 1.043 9.424 1.00 90.06 93 PHE A N 1
ATOM 733 C CA . PHE A 1 93 ? -1.465 -0.181 9.471 1.00 90.06 93 PHE A CA 1
ATOM 734 C C . PHE A 1 93 ? -1.106 -1.192 8.383 1.00 90.06 93 PHE A C 1
ATOM 736 O O . PHE A 1 93 ? -1.678 -2.277 8.341 1.00 90.06 93 PHE A O 1
ATOM 743 N N . GLN A 1 94 ? -0.192 -0.830 7.473 1.00 90.94 94 GLN A N 1
ATOM 744 C CA . GLN A 1 94 ? 0.187 -1.662 6.330 1.00 90.94 94 GLN A CA 1
ATOM 745 C C . GLN A 1 94 ? -1.030 -2.150 5.524 1.00 90.94 94 GLN A C 1
ATOM 747 O O . GLN A 1 94 ? -1.085 -3.295 5.081 1.00 90.94 94 GLN A O 1
ATOM 752 N N . LEU A 1 95 ? -2.009 -1.268 5.299 1.00 92.19 95 LEU A N 1
ATOM 753 C CA . LEU A 1 95 ? -3.182 -1.618 4.506 1.00 92.19 95 LEU A CA 1
ATOM 754 C C . LEU A 1 95 ? -2.780 -1.751 3.031 1.00 92.19 95 LEU A C 1
ATOM 756 O O . LEU A 1 95 ? -2.200 -0.828 2.452 1.00 92.19 95 LEU A O 1
ATOM 760 N N . MET A 1 96 ? -3.081 -2.902 2.428 1.00 95.38 96 MET A N 1
ATOM 761 C CA . MET A 1 96 ? -2.758 -3.176 1.026 1.00 95.38 96 MET A CA 1
ATOM 762 C C . MET A 1 96 ? -3.500 -2.244 0.068 1.00 95.38 96 MET A C 1
ATOM 764 O O . MET A 1 96 ? -4.704 -2.040 0.198 1.00 95.38 96 MET A O 1
ATOM 768 N N . GLY A 1 97 ? -2.807 -1.734 -0.950 1.00 97.44 97 GLY A N 1
ATOM 769 C CA . GLY A 1 97 ? -3.372 -0.790 -1.913 1.00 97.44 97 GLY A CA 1
ATOM 770 C C . GLY A 1 97 ? -4.554 -1.347 -2.701 1.00 97.44 97 GLY A C 1
ATOM 771 O O . GLY A 1 97 ? -5.473 -0.601 -3.016 1.00 97.44 97 GLY A O 1
ATOM 772 N N . TYR A 1 98 ? -4.603 -2.659 -2.958 1.00 96.31 98 TYR A N 1
ATOM 773 C CA . TYR A 1 98 ? -5.754 -3.290 -3.610 1.00 96.31 98 TYR A CA 1
ATOM 774 C C . TYR A 1 98 ? -7.065 -3.170 -2.820 1.00 96.31 98 TYR A C 1
ATOM 776 O O . TYR A 1 98 ? -8.128 -3.431 -3.376 1.00 96.31 98 TYR A O 1
ATOM 784 N N . ASN A 1 99 ? -7.004 -2.780 -1.545 1.00 94.88 99 ASN A N 1
ATOM 785 C CA . ASN A 1 99 ? -8.162 -2.561 -0.687 1.00 94.88 99 ASN A CA 1
ATOM 786 C C . ASN A 1 99 ? -8.743 -1.139 -0.789 1.00 94.88 99 ASN A C 1
ATOM 788 O O . ASN A 1 99 ? -9.639 -0.807 -0.012 1.00 94.88 99 ASN A O 1
ATOM 792 N N . TYR A 1 100 ? -8.266 -0.298 -1.716 1.00 96.75 100 TYR A N 1
ATOM 793 C CA . TYR A 1 100 ? -8.655 1.116 -1.808 1.00 96.75 100 TYR A CA 1
ATOM 794 C C . TYR A 1 100 ? -10.180 1.336 -1.842 1.00 96.75 100 TYR A C 1
ATOM 796 O O . TYR A 1 100 ? -10.678 2.226 -1.155 1.00 96.75 100 TYR A O 1
ATOM 804 N N . GLN A 1 101 ? -10.933 0.482 -2.545 1.00 95.25 101 GLN A N 1
ATOM 805 C CA . GLN A 1 101 ? -12.400 0.569 -2.599 1.00 95.25 101 GLN A CA 1
ATOM 806 C C . GLN A 1 101 ? -13.042 0.284 -1.237 1.00 95.25 101 GLN A C 1
ATOM 808 O O . GLN A 1 101 ? -13.908 1.033 -0.791 1.00 95.25 101 GLN A O 1
ATOM 813 N N . GLY A 1 102 ? -12.576 -0.752 -0.530 1.00 90.88 102 GLY A N 1
ATOM 814 C CA . GLY A 1 102 ? -13.040 -1.073 0.825 1.00 90.88 102 GLY A CA 1
ATOM 815 C C . GLY A 1 102 ? -12.644 -0.017 1.863 1.00 90.88 102 GLY A C 1
ATOM 816 O O . GLY A 1 102 ? -13.324 0.154 2.868 1.00 90.88 102 GLY A O 1
ATOM 817 N N . ALA A 1 103 ? -11.579 0.741 1.598 1.00 93.25 103 ALA A N 1
ATOM 818 C CA . ALA A 1 103 ? -11.183 1.904 2.390 1.00 93.25 103 ALA A CA 1
ATOM 819 C C . ALA A 1 103 ? -11.960 3.192 2.027 1.00 93.25 103 ALA A C 1
ATOM 821 O O . ALA A 1 103 ? -11.745 4.233 2.654 1.00 93.25 103 ALA A O 1
ATOM 822 N N . GLY A 1 104 ? -12.874 3.131 1.050 1.00 94.75 104 GLY A N 1
ATOM 823 C CA . GLY A 1 104 ? -13.753 4.235 0.656 1.00 94.75 104 GLY A CA 1
ATOM 824 C C . GLY A 1 104 ? -13.176 5.185 -0.397 1.00 94.75 104 GLY A C 1
ATOM 825 O O . GLY A 1 104 ? -13.537 6.359 -0.396 1.00 94.75 104 GLY A O 1
ATOM 826 N N . PHE A 1 105 ? -12.276 4.712 -1.263 1.00 97.38 105 PHE A N 1
ATOM 827 C CA . PHE A 1 105 ? -11.669 5.514 -2.329 1.00 97.38 105 PHE A CA 1
ATOM 828 C C . PHE A 1 105 ? -12.038 4.991 -3.720 1.00 97.38 105 PHE A C 1
ATOM 830 O O . PHE A 1 105 ? -12.121 3.784 -3.936 1.00 97.38 105 PHE A O 1
ATOM 837 N N . ASP A 1 106 ? -12.183 5.907 -4.679 1.00 97.31 106 ASP A N 1
ATOM 838 C CA . ASP A 1 106 ? -12.518 5.570 -6.071 1.00 97.31 106 ASP A CA 1
ATOM 839 C C . ASP A 1 106 ? -11.315 5.056 -6.871 1.00 97.31 106 ASP A C 1
ATOM 841 O O . ASP A 1 106 ? -11.479 4.325 -7.846 1.00 97.31 106 ASP A O 1
ATOM 845 N N . THR A 1 107 ? -10.098 5.442 -6.475 1.00 98.38 107 THR A N 1
ATOM 846 C CA . THR A 1 107 ? -8.848 5.026 -7.126 1.00 98.38 107 THR A CA 1
ATOM 847 C C . THR A 1 107 ? -7.756 4.745 -6.101 1.00 98.38 107 THR A C 1
ATOM 849 O O . THR A 1 107 ? -7.733 5.324 -5.008 1.00 98.38 107 THR A O 1
ATOM 852 N N . VAL A 1 108 ? -6.796 3.892 -6.470 1.00 98.44 108 VAL A N 1
ATOM 853 C CA . VAL A 1 108 ? -5.632 3.604 -5.621 1.00 98.44 108 VAL A CA 1
ATOM 854 C C . VAL A 1 108 ? -4.751 4.846 -5.417 1.00 98.44 108 VAL A C 1
ATOM 856 O O . VAL A 1 108 ? -4.188 5.039 -4.345 1.00 98.44 108 VAL A O 1
ATOM 859 N N . GLN A 1 109 ? -4.687 5.757 -6.390 1.00 98.44 109 GLN A N 1
ATOM 860 C CA . GLN A 1 109 ? -3.976 7.032 -6.257 1.00 98.44 109 GLN A CA 1
ATOM 861 C C . GLN A 1 109 ? -4.621 7.929 -5.204 1.00 98.44 109 GLN A C 1
ATOM 863 O O . GLN A 1 109 ? -3.910 8.520 -4.390 1.00 98.44 109 GLN A O 1
ATOM 868 N N . ALA A 1 110 ? -5.956 8.035 -5.206 1.00 98.44 110 ALA A N 1
ATOM 869 C CA . ALA A 1 110 ? -6.683 8.807 -4.203 1.00 98.44 110 ALA A CA 1
ATOM 870 C C . ALA A 1 110 ? -6.456 8.228 -2.801 1.00 98.44 110 ALA A C 1
ATOM 872 O O . ALA A 1 110 ? -6.219 8.986 -1.862 1.00 98.44 110 ALA A O 1
ATOM 873 N N . PHE A 1 111 ? -6.439 6.898 -2.689 1.00 98.25 111 PHE A N 1
ATOM 874 C CA . PHE A 1 111 ? -6.090 6.192 -1.462 1.00 98.25 111 PHE A CA 1
ATOM 875 C C . PHE A 1 111 ? -4.678 6.543 -0.975 1.00 98.25 111 PHE A C 1
ATOM 877 O O . PHE A 1 111 ? -4.537 7.091 0.116 1.00 98.25 111 PHE A O 1
ATOM 884 N N . VAL A 1 112 ? -3.637 6.333 -1.789 1.00 97.88 112 VAL A N 1
ATOM 885 C CA . VAL A 1 112 ? -2.241 6.616 -1.395 1.00 97.88 112 VAL A CA 1
ATOM 886 C C . VAL A 1 112 ? -2.040 8.096 -1.051 1.00 97.88 112 VAL A C 1
ATOM 888 O O . VAL A 1 112 ? -1.397 8.420 -0.053 1.00 97.88 112 VAL A O 1
ATOM 891 N N . THR A 1 113 ? -2.655 8.994 -1.825 1.00 97.94 113 THR A N 1
ATOM 892 C CA . THR A 1 113 ? -2.613 10.446 -1.582 1.00 97.94 113 THR A CA 1
ATOM 893 C C . THR A 1 113 ? -3.271 10.823 -0.259 1.00 97.94 113 THR A C 1
ATOM 895 O O . THR A 1 113 ? -2.811 11.742 0.413 1.00 97.94 113 THR A O 1
ATOM 898 N N . ALA A 1 114 ? -4.365 10.165 0.125 1.00 97.50 114 ALA A N 1
ATOM 899 C CA . ALA A 1 114 ? -5.010 10.427 1.404 1.00 97.50 114 ALA A CA 1
ATOM 900 C C . ALA A 1 114 ? -4.143 9.934 2.564 1.00 97.50 114 ALA A C 1
ATOM 902 O O . ALA A 1 114 ? -3.866 10.706 3.481 1.00 97.50 114 ALA A O 1
ATOM 903 N N . LEU A 1 115 ? -3.633 8.699 2.479 1.00 96.38 115 LEU A N 1
ATOM 904 C CA . LEU A 1 115 ? -2.758 8.125 3.503 1.00 96.38 115 LEU A CA 1
ATOM 905 C C . LEU A 1 115 ? -1.520 8.988 3.768 1.00 96.38 115 LEU A C 1
ATOM 907 O O . LEU A 1 115 ? -1.088 9.108 4.914 1.00 96.38 115 LEU A O 1
ATOM 911 N N . SER A 1 116 ? -0.953 9.612 2.731 1.00 95.50 116 SER A N 1
ATOM 912 C CA . SER A 1 116 ? 0.254 10.428 2.875 1.00 95.50 116 SER A CA 1
ATOM 913 C C . SER A 1 116 ? 0.019 11.736 3.631 1.00 95.50 116 SER A C 1
ATOM 915 O O . SER A 1 116 ? 0.983 12.318 4.120 1.00 95.50 116 SER A O 1
ATOM 917 N N . ARG A 1 117 ? -1.226 12.210 3.768 1.00 95.00 117 ARG A N 1
ATOM 918 C CA . ARG A 1 117 ? -1.532 13.512 4.390 1.00 95.00 117 ARG A CA 1
ATOM 919 C C . ARG A 1 117 ? -1.345 13.520 5.898 1.00 95.00 117 ARG A C 1
ATOM 921 O O . ARG A 1 117 ? -0.832 14.504 6.424 1.00 95.00 117 ARG A O 1
ATOM 928 N N . SER A 1 118 ? -1.796 12.478 6.593 1.00 92.25 118 SER A N 1
ATOM 929 C CA . SER A 1 118 ? -1.672 12.406 8.049 1.00 92.25 118 SER A CA 1
ATOM 930 C C . SER A 1 118 ? -1.885 10.989 8.602 1.00 92.25 118 SER A C 1
ATOM 932 O O . SER A 1 118 ? -2.573 10.176 7.976 1.00 92.25 118 SER A O 1
ATOM 934 N N . PRO A 1 119 ? -1.397 10.695 9.824 1.00 89.94 119 PRO A N 1
ATOM 935 C CA . PRO A 1 119 ? -1.756 9.466 10.536 1.00 89.94 119 PRO A CA 1
ATOM 936 C C . PRO A 1 119 ? -3.274 9.306 10.734 1.00 89.94 119 PRO A C 1
ATOM 938 O O . PRO A 1 119 ? -3.782 8.188 10.764 1.00 89.94 119 PRO A O 1
ATOM 941 N N . GLN A 1 120 ? -4.016 10.414 10.851 1.00 90.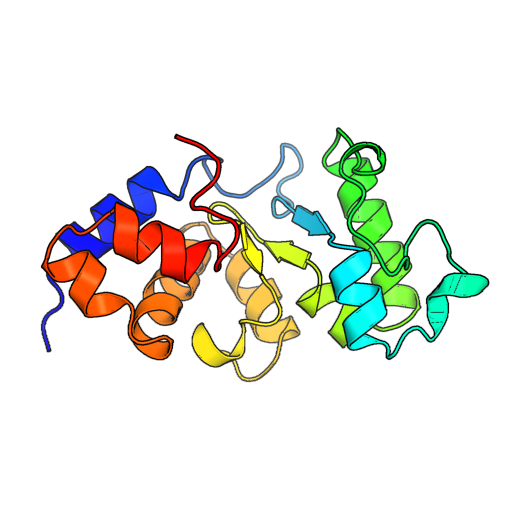12 120 GLN A N 1
ATOM 942 C CA . GLN A 1 120 ? -5.473 10.400 11.002 1.00 90.12 120 GLN A CA 1
ATOM 943 C C . GLN A 1 120 ? -6.172 9.901 9.735 1.00 90.12 120 GLN A C 1
ATOM 945 O O . GLN A 1 120 ? -7.129 9.141 9.839 1.00 90.12 120 GLN A O 1
ATOM 950 N N . GLU A 1 121 ? -5.684 10.274 8.550 1.00 93.44 121 GLU A N 1
ATOM 951 C CA . GLU A 1 121 ? -6.201 9.741 7.284 1.00 93.44 121 GLU A CA 1
ATOM 952 C C . GLU A 1 121 ? -5.870 8.253 7.129 1.00 93.44 121 GLU A C 1
ATOM 954 O O . GLU A 1 121 ? -6.700 7.481 6.648 1.00 93.44 121 GLU A O 1
ATOM 959 N N . GLN A 1 122 ? -4.700 7.819 7.612 1.00 93.31 122 GLN A N 1
ATOM 960 C CA . GLN A 1 122 ? -4.353 6.396 7.650 1.00 93.31 122 GLN A CA 1
ATOM 961 C C . GLN A 1 122 ? -5.302 5.600 8.546 1.00 93.31 122 GLN A C 1
ATOM 963 O O . GLN A 1 122 ? -5.801 4.552 8.138 1.00 93.31 122 GLN A O 1
ATOM 968 N N . LEU A 1 123 ? -5.610 6.127 9.732 1.00 89.81 123 LEU A N 1
ATOM 969 C CA . LEU A 1 123 ? -6.579 5.532 10.647 1.00 89.81 123 LEU A CA 1
ATOM 970 C C . LEU A 1 123 ? -7.995 5.528 10.053 1.00 89.81 123 LEU A C 1
ATOM 972 O O . LEU A 1 123 ? -8.706 4.529 10.144 1.00 89.81 123 LEU A O 1
ATOM 976 N N . ALA A 1 124 ? -8.416 6.623 9.420 1.00 90.75 124 ALA A N 1
ATOM 977 C CA . ALA A 1 124 ? -9.729 6.724 8.790 1.00 90.75 124 ALA A CA 1
ATOM 978 C C . ALA A 1 124 ? -9.897 5.712 7.644 1.00 90.75 124 ALA A C 1
ATOM 980 O O . ALA A 1 124 ? -10.933 5.060 7.541 1.00 90.75 124 ALA A O 1
ATOM 981 N N . ALA A 1 125 ? -8.877 5.540 6.801 1.00 92.56 125 ALA A N 1
ATOM 982 C CA . ALA A 1 125 ? -8.880 4.526 5.751 1.00 92.56 125 ALA A CA 1
ATOM 983 C C . ALA A 1 125 ? -8.915 3.105 6.333 1.00 92.56 125 ALA A C 1
ATOM 985 O O . ALA A 1 125 ? -9.719 2.280 5.895 1.00 92.56 125 ALA A O 1
ATOM 986 N N . TRP A 1 126 ? -8.089 2.836 7.349 1.00 89.25 126 TRP A N 1
ATOM 987 C CA . TRP A 1 126 ? -8.044 1.537 8.011 1.00 89.25 126 TRP A CA 1
ATOM 988 C C . TRP A 1 126 ? -9.378 1.185 8.665 1.00 89.25 126 TRP A C 1
ATOM 990 O O . TRP A 1 126 ? -9.889 0.110 8.416 1.00 89.25 126 TRP A O 1
ATOM 1000 N N . THR A 1 127 ? -10.009 2.093 9.411 1.00 86.56 127 THR A N 1
ATOM 1001 C CA . THR A 1 127 ? -11.298 1.839 10.093 1.00 86.56 127 THR A CA 1
ATOM 1002 C C . THR A 1 127 ? -12.481 1.610 9.145 1.00 86.56 127 THR A C 1
ATOM 1004 O O . THR A 1 127 ? -13.416 0.880 9.485 1.00 86.56 127 THR A O 1
ATOM 1007 N N . ARG A 1 128 ? -12.454 2.184 7.936 1.00 88.94 128 ARG A N 1
ATOM 1008 C CA . ARG A 1 128 ? -13.470 1.911 6.903 1.00 88.94 128 ARG A CA 1
ATOM 1009 C C . ARG A 1 128 ? -13.371 0.484 6.368 1.00 88.94 128 ARG A C 1
ATOM 1011 O O . ARG A 1 128 ? -14.399 -0.132 6.095 1.00 88.94 128 ARG A O 1
ATOM 1018 N N . TRP A 1 129 ? -12.159 -0.061 6.282 1.00 87.19 129 TRP A N 1
ATOM 1019 C CA . TRP A 1 129 ? -11.923 -1.360 5.661 1.00 87.19 129 TRP A CA 1
ATOM 1020 C C . TRP A 1 129 ? -12.614 -2.540 6.379 1.00 87.19 129 TRP A C 1
ATOM 1022 O O . TRP A 1 129 ? -13.325 -3.274 5.690 1.00 87.19 129 TRP A O 1
ATOM 1032 N N . PRO A 1 130 ? -12.538 -2.719 7.718 1.00 84.19 130 PRO A N 1
ATOM 1033 C CA . PRO A 1 130 ? -13.296 -3.751 8.426 1.00 84.19 130 PRO A CA 1
ATOM 1034 C C . PRO A 1 130 ? -14.801 -3.653 8.192 1.00 84.19 130 PRO A C 1
ATOM 1036 O O . PRO A 1 130 ? -15.469 -4.671 8.043 1.00 84.19 130 PRO A O 1
ATOM 1039 N N . THR A 1 131 ? -15.328 -2.427 8.096 1.00 82.06 131 THR A N 1
ATOM 1040 C CA . THR A 1 131 ? -16.751 -2.186 7.815 1.00 82.06 131 THR A CA 1
ATOM 1041 C C . THR A 1 131 ? -17.143 -2.714 6.441 1.00 82.06 131 THR A C 1
ATOM 1043 O O . THR A 1 131 ? -18.166 -3.379 6.309 1.00 82.06 131 THR A O 1
ATOM 1046 N N . ALA A 1 132 ? -16.314 -2.472 5.426 1.00 83.19 132 ALA A N 1
ATOM 1047 C CA . ALA A 1 132 ? -16.555 -2.956 4.070 1.00 83.19 132 ALA A CA 1
ATOM 1048 C C . ALA A 1 132 ? -16.346 -4.473 3.906 1.00 83.19 132 ALA A C 1
ATOM 1050 O O . ALA A 1 132 ? -16.927 -5.065 3.001 1.00 83.19 132 ALA A O 1
ATOM 1051 N N . ASN A 1 133 ? -15.537 -5.100 4.765 1.00 82.44 133 ASN A N 1
ATOM 1052 C CA . ASN A 1 133 ? -15.180 -6.521 4.661 1.00 82.44 133 ASN A CA 1
ATOM 1053 C C . ASN A 1 133 ? -15.939 -7.417 5.646 1.00 82.44 133 ASN A C 1
ATOM 1055 O O . ASN A 1 133 ? -15.642 -8.603 5.731 1.00 82.44 133 ASN A O 1
ATOM 1059 N N . GLY A 1 134 ? -16.923 -6.867 6.366 1.00 83.25 134 GLY A N 1
ATOM 1060 C CA . GLY A 1 134 ? -17.730 -7.634 7.312 1.00 83.25 134 GLY A CA 1
ATOM 1061 C C . GLY A 1 134 ? -16.919 -8.170 8.488 1.00 83.25 134 GLY A C 1
ATOM 1062 O O . GLY A 1 134 ? -17.235 -9.245 8.960 1.00 83.25 134 GLY A O 1
ATOM 1063 N N . LEU A 1 135 ? -15.886 -7.432 8.918 1.00 84.00 135 LEU A N 1
ATOM 1064 C CA . LEU A 1 135 ? -15.027 -7.797 10.052 1.00 84.00 135 LEU A CA 1
ATOM 1065 C C . LEU A 1 135 ? -15.349 -7.001 11.330 1.00 84.00 135 LEU A C 1
ATOM 1067 O O . LEU A 1 135 ? -14.533 -6.851 12.243 1.00 84.00 135 LEU A O 1
ATOM 1071 N N . VAL A 1 136 ? -16.514 -6.350 11.344 1.00 81.50 136 VAL A N 1
ATOM 1072 C CA . VAL A 1 136 ? -16.926 -5.467 12.443 1.00 81.50 136 VAL A CA 1
ATOM 1073 C C . VAL A 1 136 ? -17.441 -6.277 13.620 1.00 81.50 136 VAL A C 1
ATOM 1075 O O . VAL A 1 136 ? -17.245 -5.861 14.761 1.00 81.50 136 VAL A O 1
ATOM 1078 N N . ASP A 1 137 ? -18.091 -7.413 13.381 1.00 82.19 137 ASP A N 1
ATOM 1079 C CA . ASP A 1 137 ? -18.606 -8.253 14.455 1.00 82.19 137 ASP A CA 1
ATOM 1080 C C . ASP A 1 137 ? -17.476 -8.915 15.247 1.00 82.19 137 ASP A C 1
ATOM 1082 O O . ASP A 1 137 ? -17.582 -8.998 16.471 1.00 82.19 137 ASP A O 1
ATOM 1086 N N . GLU A 1 138 ? -16.352 -9.277 14.622 1.00 83.88 138 GLU A N 1
ATOM 1087 C CA . GLU A 1 138 ? -15.161 -9.737 15.341 1.00 83.88 138 GLU A CA 1
ATOM 1088 C C . GLU A 1 138 ? -14.640 -8.650 16.282 1.00 83.88 138 GLU A C 1
ATOM 1090 O O . GLU A 1 138 ? -14.403 -8.917 17.461 1.00 83.88 138 GLU A O 1
ATOM 1095 N N . LEU A 1 139 ? -14.552 -7.400 15.815 1.00 79.25 139 LEU A N 1
ATOM 1096 C CA . LEU A 1 139 ? -14.155 -6.271 16.661 1.00 79.25 139 LEU A CA 1
ATOM 1097 C C . LEU A 1 139 ? -15.139 -6.041 17.817 1.00 79.25 139 LEU A C 1
ATOM 1099 O O . LEU A 1 139 ? -14.718 -5.839 18.956 1.00 79.25 139 LEU A O 1
ATOM 1103 N N . GLN A 1 140 ? -16.445 -6.115 17.554 1.00 80.44 140 GLN A N 1
ATOM 1104 C CA . GLN A 1 140 ? -17.490 -5.937 18.570 1.00 80.44 140 GLN A CA 1
ATOM 1105 C C . GLN A 1 140 ? -17.464 -7.037 19.634 1.00 80.44 140 GLN A C 1
ATOM 1107 O O . GLN A 1 140 ? -17.618 -6.760 20.824 1.00 80.44 140 GLN A O 1
ATOM 1112 N N . ARG A 1 141 ? -17.236 -8.289 19.227 1.00 83.94 141 ARG A N 1
ATOM 1113 C CA . ARG A 1 141 ? -17.105 -9.431 20.142 1.00 83.94 141 ARG A CA 1
ATOM 1114 C C . ARG A 1 141 ? -15.725 -9.518 20.799 1.00 83.94 141 ARG A C 1
ATOM 1116 O O . ARG A 1 141 ? -15.519 -10.419 21.610 1.00 83.94 141 ARG A O 1
ATOM 1123 N N . LYS A 1 142 ? -14.797 -8.606 20.472 1.00 79.75 142 LYS A N 1
ATOM 1124 C CA . LYS A 1 142 ? -13.381 -8.640 20.889 1.00 79.75 142 LYS A CA 1
ATOM 1125 C C . LYS A 1 142 ? -12.690 -9.949 20.488 1.00 79.75 142 LYS A C 1
ATOM 1127 O O . LYS A 1 142 ? -11.817 -10.454 21.192 1.00 79.75 142 LYS A O 1
ATOM 1132 N N . ASP A 1 143 ? -13.104 -10.506 19.357 1.00 82.94 143 ASP A N 1
ATOM 1133 C CA . ASP A 1 143 ? -12.544 -11.701 18.745 1.00 82.94 143 ASP A CA 1
ATOM 1134 C C . ASP A 1 143 ? -11.289 -11.329 17.948 1.00 82.94 143 ASP A C 1
ATOM 1136 O O . ASP A 1 143 ? -11.291 -11.234 16.722 1.00 82.94 143 ASP A O 1
ATOM 1140 N N . TRP A 1 144 ? -10.202 -11.065 18.673 1.00 76.12 144 TRP A N 1
ATOM 1141 C CA . TRP A 1 144 ? -8.931 -10.647 18.077 1.00 76.12 144 TRP A CA 1
ATOM 1142 C C . TRP A 1 144 ? -8.357 -11.699 17.126 1.00 76.12 144 TRP A C 1
ATOM 1144 O O . TRP A 1 144 ? -7.734 -11.347 16.130 1.00 76.12 144 TRP A O 1
ATOM 1154 N N . ALA A 1 145 ? -8.587 -12.984 17.410 1.00 78.31 145 ALA A N 1
ATOM 1155 C CA . ALA A 1 145 ? -8.127 -14.079 16.564 1.00 78.31 145 ALA A CA 1
ATOM 1156 C C . ALA A 1 145 ? -8.905 -14.130 15.241 1.00 78.31 145 ALA A C 1
ATOM 1158 O O . ALA A 1 145 ? -8.286 -14.204 14.179 1.00 78.31 145 ALA A O 1
ATOM 1159 N N . GLY A 1 146 ? -10.238 -14.032 15.297 1.00 81.44 146 GLY A N 1
ATOM 1160 C CA . GLY A 1 146 ? -11.089 -13.946 14.110 1.00 81.44 146 GLY A CA 1
ATOM 1161 C C . GLY A 1 146 ? -10.774 -12.709 13.272 1.00 81.44 146 GLY A C 1
ATOM 1162 O O . GLY A 1 146 ? -10.570 -12.818 12.062 1.00 81.44 146 GLY A O 1
ATOM 1163 N N . PHE A 1 147 ? -10.614 -11.550 13.921 1.00 80.44 147 PHE A N 1
ATOM 1164 C CA . PHE A 1 147 ? -10.231 -10.317 13.238 1.00 80.44 147 PHE A CA 1
ATOM 1165 C C . PHE A 1 147 ? -8.870 -10.452 12.549 1.00 80.44 147 PHE A C 1
ATOM 1167 O O . PHE A 1 147 ? -8.750 -10.141 11.367 1.00 80.44 147 PHE A O 1
ATOM 1174 N N . ALA A 1 148 ? -7.853 -10.966 13.245 1.00 73.81 148 ALA A N 1
ATOM 1175 C CA . ALA A 1 148 ? -6.522 -11.145 12.675 1.00 73.81 148 ALA A CA 1
ATOM 1176 C C . ALA A 1 148 ? -6.513 -12.162 11.522 1.00 73.81 148 ALA A C 1
ATOM 1178 O O . ALA A 1 148 ? -5.788 -11.966 10.547 1.00 73.81 148 ALA A O 1
ATOM 1179 N N . GLN A 1 149 ? -7.340 -13.209 11.583 1.00 79.44 149 GLN A N 1
ATOM 1180 C CA . GLN A 1 149 ? -7.522 -14.154 10.481 1.00 79.44 149 GLN A CA 1
ATOM 1181 C C . GLN A 1 149 ? -8.182 -13.495 9.260 1.00 79.44 149 GLN A C 1
ATOM 1183 O O . GLN A 1 149 ? -7.756 -13.737 8.130 1.00 79.44 149 GLN A O 1
ATOM 1188 N N . GLY A 1 150 ? -9.191 -12.649 9.470 1.00 77.94 150 GLY A N 1
ATOM 1189 C CA . GLY A 1 150 ? -9.833 -11.880 8.403 1.00 77.94 150 GLY A CA 1
ATOM 1190 C C . GLY A 1 150 ? -8.919 -10.809 7.802 1.00 77.94 150 GLY A C 1
ATOM 1191 O O . GLY A 1 150 ? -8.883 -10.638 6.585 1.00 77.94 150 GLY A O 1
ATOM 1192 N N . TYR A 1 151 ? -8.142 -10.124 8.644 1.00 74.38 151 TYR A N 1
ATOM 1193 C CA . TYR A 1 151 ? -7.248 -9.031 8.262 1.00 74.38 151 TYR A CA 1
ATOM 1194 C C . TYR A 1 151 ? -5.993 -9.522 7.527 1.00 74.38 151 TYR A C 1
ATOM 1196 O O . TYR A 1 151 ? -5.673 -9.037 6.443 1.00 74.38 151 TYR A O 1
ATOM 1204 N N . ASN A 1 152 ? -5.297 -10.516 8.087 1.00 71.12 152 ASN A N 1
ATOM 1205 C CA . ASN A 1 152 ? -4.045 -11.050 7.537 1.00 71.12 152 ASN A CA 1
ATOM 1206 C C . ASN A 1 152 ? -4.271 -12.171 6.503 1.00 71.12 152 ASN A C 1
ATOM 1208 O O . ASN A 1 152 ? -3.342 -12.581 5.805 1.00 71.12 152 ASN A O 1
ATOM 1212 N N . GLY A 1 153 ? -5.503 -12.675 6.396 1.00 65.31 153 GLY A N 1
ATOM 1213 C CA . GLY A 1 153 ? -5.881 -13.762 5.503 1.00 65.31 153 GLY A CA 1
ATOM 1214 C C . GLY A 1 153 ? -5.624 -15.167 6.075 1.00 65.31 153 GLY A C 1
ATOM 1215 O O . GLY A 1 153 ? -5.079 -15.340 7.169 1.00 65.31 153 GLY A O 1
ATOM 1216 N N . PRO A 1 154 ? -5.988 -16.220 5.315 1.00 51.41 154 PRO A N 1
ATOM 1217 C CA . PRO A 1 154 ? -6.042 -17.604 5.801 1.00 51.41 154 PRO A CA 1
ATOM 1218 C C . PRO A 1 154 ? -4.692 -18.208 6.235 1.00 51.41 154 PRO A C 1
ATOM 1220 O O . PRO A 1 154 ? -4.677 -19.282 6.827 1.00 51.41 154 PRO A O 1
ATOM 1223 N N . GLY A 1 155 ? -3.563 -17.538 5.974 1.00 44.31 155 GLY A N 1
ATOM 1224 C CA . GLY A 1 155 ? -2.231 -17.962 6.424 1.00 44.31 155 GLY A CA 1
ATOM 1225 C C . GLY A 1 155 ? -1.891 -17.607 7.879 1.00 44.31 155 GLY A C 1
ATOM 1226 O O . GLY A 1 155 ? -0.899 -18.111 8.398 1.00 44.31 155 GLY A O 1
ATOM 1227 N N . TYR A 1 156 ? -2.693 -16.773 8.553 1.00 44.53 156 TYR A N 1
ATOM 1228 C CA . TYR A 1 156 ? -2.387 -16.272 9.902 1.00 44.53 156 TYR A CA 1
ATOM 1229 C C . TYR A 1 156 ? -2.445 -17.341 11.006 1.00 44.53 156 TYR A C 1
ATOM 1231 O O . TYR A 1 156 ? -1.759 -17.225 12.018 1.00 44.53 156 TYR A O 1
ATOM 1239 N N . ALA A 1 157 ? -3.190 -18.433 10.803 1.00 38.69 157 ALA A N 1
ATOM 1240 C CA . ALA A 1 157 ? -3.323 -19.503 11.797 1.00 38.69 157 ALA A CA 1
ATOM 1241 C C . ALA A 1 157 ? -1.999 -20.228 12.141 1.00 38.69 157 ALA A C 1
ATOM 1243 O O . ALA A 1 157 ? -1.977 -21.050 13.051 1.00 38.69 157 ALA A O 1
ATOM 1244 N N . ALA A 1 158 ? -0.899 -19.944 11.437 1.00 33.69 158 ALA A N 1
ATOM 1245 C CA . ALA A 1 158 ? 0.389 -20.614 11.606 1.00 33.69 158 ALA A CA 1
ATOM 1246 C C . ALA A 1 158 ? 1.417 -19.841 12.461 1.00 33.69 158 ALA A C 1
ATOM 1248 O O . ALA A 1 158 ? 2.609 -20.136 12.378 1.00 33.69 158 ALA A O 1
ATOM 1249 N N . SER A 1 159 ? 1.028 -18.821 13.235 1.00 32.75 159 SER A N 1
ATOM 1250 C CA . SER A 1 159 ? 1.997 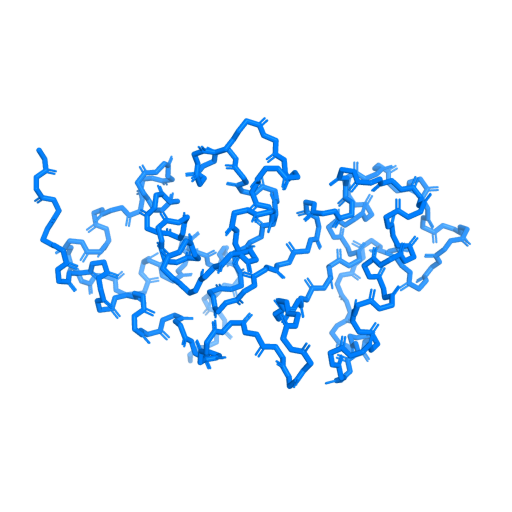-17.980 13.971 1.00 32.75 159 SER A CA 1
ATOM 1251 C C . SER A 1 159 ? 1.606 -17.632 15.411 1.00 32.75 159 SER A C 1
ATOM 1253 O O . SER A 1 159 ? 1.882 -16.521 15.856 1.00 32.75 159 SER A O 1
ATOM 1255 N N . ASN A 1 160 ? 1.026 -18.587 16.145 1.00 29.45 160 ASN A N 1
ATOM 1256 C CA . ASN A 1 160 ? 0.974 -18.565 17.614 1.00 29.45 160 ASN A CA 1
ATOM 1257 C C . ASN A 1 160 ? 1.511 -19.873 18.192 1.00 29.45 160 ASN A C 1
ATOM 1259 O O . ASN A 1 160 ? 1.092 -20.940 17.690 1.00 29.45 160 ASN A O 1
#

Sequence (160 aa):
MQVETEALCAAAFVEGGRGSGYDASGRLLVLFEPHVFSRRTNRRYDVSHPTISYPAMDSRRYPRTQDERWEQVVAAYELAPNEALESTSWGAFQLMGYNYQGAGFDTVQAFVTALSRSPQEQLAAWTRWPTANGLVDELQRKDWAGFAQGYNGPGYAASN

Secondary structure (DSSP, 8-state):
----HHHHHHHHHHH-TTTTSB-TTSPBPEEE-HHHHHHHTTTTTTTT-TTT--SS--GGGS-SSHHHHHHHHHHHHHH-HHHHHHTEEETTTTEEGGGTTTTT-SSHHHHHHHHTT-HHHHHHHHHHHHHHTT-HHHHHTT-HHHHHHHHH-TTGGG--

Radius of gyration: 15.9 Å; Cα contacts (8 Å, |Δi|>4): 229; chains: 1; bounding box: 41×34×39 Å

Nearest PDB structures (foldseek):
  5nm7-assembly1_G  TM=8.930E-01  e=1.424E-10  Burkholderia
  5nm7-assembly2_A  TM=8.791E-01  e=8.302E-11  Burkholderia
  7rum-assembly2_B  TM=8.121E-01  e=2.078E-10  Salmonella phage GEC_vB_GOT
  7q4s-assembly2_BBB  TM=7.971E-01  e=2.721E-10  Pseudomonas phage JG004

Solvent-accessible surface area (backbone atoms only — not comparable to full-atom values): 8759 Å² total; per-residue (Å²): 135,83,71,61,64,62,45,60,49,50,50,47,59,67,55,33,76,52,66,71,11,47,46,99,85,70,44,61,34,64,46,62,38,33,30,49,27,12,60,67,54,70,48,72,42,34,82,84,37,61,89,57,11,32,82,66,86,56,79,88,76,58,65,91,49,66,68,58,29,50,51,50,42,51,59,34,33,77,76,39,53,66,44,28,50,29,21,21,22,42,33,28,64,48,51,48,25,69,44,20,60,43,33,74,29,97,40,50,66,58,35,54,57,44,42,65,72,36,56,65,42,39,50,53,31,53,62,35,28,38,64,64,68,73,41,47,64,29,44,73,71,65,33,62,66,61,34,45,34,68,71,68,31,90,72,48,83,79,77,127

Foldseek 3Di:
DDLPVVLLVVVCVVLLQPPWQADPVLAGQKWAAQLQLCVVVVNPCCVVCVLLHHNDDDPVSTDDDSVVRVVSLVVSCVVPVQSSLQRMQTGRNRHGLVLQVQLPHPGSVVLSVQRSPGSVSVSSSVSSNCVSQVVSVCSVVVVVVSSCCSRVHVPPVPDD